Protein AF-A0A496AZM8-F1 (afdb_monomer_lite)

Radius of gyration: 19.52 Å; chains: 1; bounding box: 38×23×56 Å

pLDDT: mean 81.82, std 9.71, range [51.75, 93.69]

Structure (mmCIF, N/CA/C/O backbone):
data_AF-A0A496AZM8-F1
#
_entry.id   AF-A0A496AZM8-F1
#
loop_
_atom_site.group_PDB
_atom_site.id
_atom_site.type_symbol
_atom_site.label_atom_id
_atom_site.label_alt_id
_atom_site.label_comp_id
_atom_site.label_asym_id
_atom_site.label_entity_id
_atom_site.label_seq_id
_atom_site.pdbx_PDB_ins_code
_atom_site.Cartn_x
_atom_site.Cartn_y
_atom_site.Cartn_z
_atom_site.occupancy
_atom_site.B_iso_or_equiv
_atom_site.auth_seq_id
_atom_site.auth_comp_id
_atom_site.auth_asym_id
_atom_site.auth_atom_id
_atom_site.pdbx_PDB_model_num
ATOM 1 N N . MET A 1 1 ? 18.982 8.576 -30.353 1.00 52.25 1 MET A N 1
ATOM 2 C CA . MET A 1 1 ? 17.870 9.050 -29.496 1.00 52.25 1 MET A CA 1
ATOM 3 C C . MET A 1 1 ? 17.707 10.556 -29.619 1.00 52.25 1 MET A C 1
ATOM 5 O O . MET A 1 1 ? 18.684 11.274 -29.431 1.00 52.25 1 MET A O 1
ATOM 9 N N . SER A 1 2 ? 16.503 11.052 -29.926 1.00 62.81 2 SER A N 1
ATOM 10 C CA . SER A 1 2 ? 16.239 12.492 -29.813 1.00 62.81 2 SER A CA 1
ATOM 11 C C . SER A 1 2 ? 16.220 12.890 -28.331 1.00 62.81 2 SER A C 1
ATOM 13 O O . SER A 1 2 ? 15.797 12.107 -27.478 1.00 62.81 2 SER A O 1
ATOM 15 N N . HIS A 1 3 ? 16.668 14.104 -28.007 1.00 63.22 3 HIS A N 1
ATOM 16 C CA . HIS A 1 3 ? 16.628 14.643 -26.638 1.00 63.22 3 HIS A CA 1
ATOM 17 C C . HIS A 1 3 ? 15.225 14.554 -26.002 1.00 63.22 3 HIS A C 1
ATOM 19 O O . HIS A 1 3 ? 15.103 14.369 -24.793 1.00 63.22 3 HIS A O 1
ATOM 25 N N . ALA A 1 4 ? 14.173 14.610 -26.824 1.00 63.88 4 AL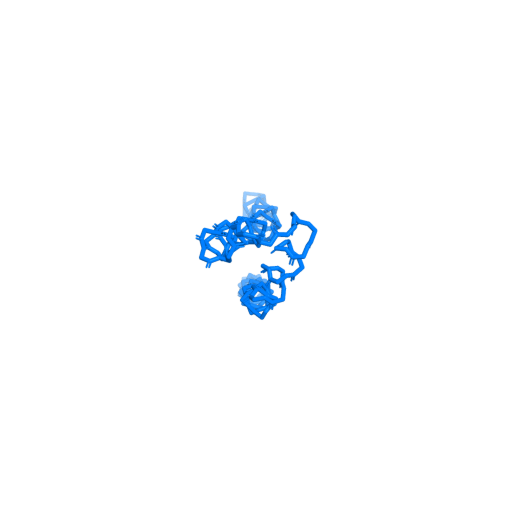A A N 1
ATOM 26 C CA . ALA A 1 4 ? 12.785 14.493 -26.391 1.00 63.88 4 ALA A CA 1
ATOM 27 C C . ALA A 1 4 ? 12.422 13.090 -25.861 1.00 63.88 4 ALA A C 1
ATOM 29 O O . ALA A 1 4 ? 11.709 12.997 -24.866 1.00 63.88 4 ALA A O 1
ATOM 30 N N . SER A 1 5 ? 12.945 12.009 -26.459 1.00 64.31 5 SER A N 1
ATOM 31 C CA . SER A 1 5 ? 12.689 10.629 -25.997 1.00 64.31 5 SER A CA 1
ATOM 32 C C . SER A 1 5 ? 13.296 10.372 -24.608 1.00 64.31 5 SER A C 1
ATOM 34 O O . SER A 1 5 ? 12.628 9.847 -23.716 1.00 64.31 5 SER A O 1
ATOM 36 N N . ASN A 1 6 ? 14.522 10.852 -24.366 1.00 68.75 6 ASN A N 1
ATOM 37 C CA . ASN A 1 6 ? 15.167 10.729 -23.053 1.00 68.75 6 ASN A CA 1
ATOM 38 C C . ASN A 1 6 ? 14.448 11.533 -21.958 1.00 68.75 6 ASN A C 1
ATOM 40 O O . ASN A 1 6 ? 14.269 11.029 -20.850 1.00 68.75 6 ASN A O 1
ATOM 44 N N . LEU A 1 7 ? 13.996 12.753 -22.265 1.00 74.12 7 LEU A N 1
ATOM 45 C CA . LEU A 1 7 ? 13.202 13.564 -21.335 1.00 74.12 7 LEU A CA 1
ATOM 46 C C . LEU A 1 7 ? 11.856 12.910 -21.000 1.00 74.12 7 LEU A C 1
ATOM 48 O O . LEU A 1 7 ? 11.460 12.885 -19.836 1.00 74.12 7 LEU A O 1
ATOM 52 N N . MET A 1 8 ? 11.175 12.342 -21.998 1.00 74.25 8 MET A N 1
ATOM 53 C CA . MET A 1 8 ? 9.900 11.648 -21.805 1.00 74.25 8 MET A CA 1
ATOM 54 C C . MET A 1 8 ? 10.051 10.417 -20.904 1.00 74.25 8 MET A C 1
ATOM 56 O O . MET A 1 8 ? 9.233 10.199 -20.015 1.00 74.25 8 MET A O 1
ATOM 60 N N . LEU A 1 9 ? 11.126 9.649 -21.073 1.00 71.12 9 LEU A N 1
ATOM 61 C CA . LEU A 1 9 ? 11.431 8.495 -20.229 1.00 71.12 9 LEU A CA 1
ATOM 62 C C . LEU A 1 9 ? 11.723 8.872 -18.769 1.00 71.12 9 LEU A C 1
ATOM 64 O O . LEU A 1 9 ? 11.204 8.226 -17.862 1.00 71.12 9 LEU A O 1
ATOM 68 N N . ILE A 1 10 ? 12.508 9.928 -18.533 1.00 75.06 10 ILE A N 1
ATOM 69 C CA . ILE A 1 10 ? 12.786 10.437 -17.177 1.00 75.06 10 ILE A CA 1
ATOM 70 C C . ILE A 1 10 ? 11.491 10.910 -16.505 1.00 75.06 10 ILE A C 1
ATOM 72 O O . ILE A 1 10 ? 11.259 10.639 -15.327 1.00 75.06 10 ILE A O 1
ATOM 76 N N . LEU A 1 11 ? 10.617 11.580 -17.261 1.00 79.56 11 LEU A N 1
ATOM 77 C CA . LEU A 1 11 ? 9.313 12.017 -16.773 1.00 79.56 11 LEU A CA 1
ATOM 78 C C . LEU A 1 11 ? 8.434 10.822 -16.372 1.00 79.56 11 LEU A C 1
ATOM 80 O O . LEU A 1 11 ? 7.817 10.848 -15.310 1.00 79.56 11 LEU A O 1
ATOM 84 N N . VAL A 1 12 ? 8.405 9.761 -17.183 1.00 76.38 12 VAL A N 1
ATOM 85 C CA . VAL A 1 12 ? 7.666 8.525 -16.877 1.00 76.38 12 VAL A CA 1
ATOM 86 C C . VAL A 1 12 ? 8.226 7.845 -15.628 1.00 76.38 12 VAL A C 1
ATOM 88 O O . VAL A 1 12 ? 7.451 7.466 -14.754 1.00 76.38 12 VAL A O 1
ATOM 91 N N . GLU A 1 13 ? 9.550 7.739 -15.489 1.00 73.00 13 GLU A N 1
ATOM 92 C CA . GLU A 1 13 ? 10.189 7.173 -14.292 1.00 73.00 13 GLU A CA 1
ATOM 93 C C . GLU A 1 13 ? 9.832 7.972 -13.023 1.00 73.00 13 GLU A C 1
ATOM 95 O O . GLU A 1 13 ? 9.479 7.378 -11.999 1.00 73.00 13 GLU A O 1
ATOM 100 N N . PHE A 1 14 ? 9.848 9.307 -13.098 1.00 76.50 14 PHE A N 1
ATOM 101 C CA . PHE A 1 14 ? 9.475 10.186 -11.988 1.00 76.50 14 PHE A CA 1
ATOM 102 C C . PHE A 1 14 ? 7.992 10.062 -11.620 1.00 76.50 14 PHE A C 1
ATOM 104 O O . PHE A 1 14 ? 7.659 9.859 -10.451 1.00 76.50 14 PHE A O 1
ATOM 111 N N . ILE A 1 15 ? 7.099 10.124 -12.613 1.00 78.50 15 ILE A N 1
ATOM 112 C CA . ILE A 1 15 ? 5.652 9.972 -12.422 1.00 78.50 15 ILE A CA 1
ATOM 113 C C . ILE A 1 15 ? 5.360 8.605 -11.800 1.00 78.50 15 ILE A C 1
ATOM 115 O O . ILE A 1 15 ? 4.711 8.538 -10.757 1.00 78.50 15 ILE A O 1
ATOM 119 N N . CYS A 1 16 ? 5.891 7.518 -12.366 1.00 75.19 16 CYS A N 1
ATOM 120 C CA . CYS A 1 16 ? 5.727 6.182 -11.801 1.00 75.19 16 CYS A CA 1
ATOM 121 C C . CYS A 1 16 ? 6.226 6.120 -10.352 1.00 75.19 16 CYS A C 1
ATOM 123 O O . CYS A 1 16 ? 5.509 5.604 -9.499 1.00 75.19 16 CYS A O 1
ATOM 125 N N . GLY A 1 17 ? 7.401 6.683 -10.052 1.00 73.00 17 GLY A N 1
ATOM 126 C CA . GLY A 1 17 ? 7.953 6.725 -8.695 1.00 73.00 17 GLY A CA 1
ATOM 127 C C . GLY A 1 17 ? 7.033 7.415 -7.683 1.00 73.00 17 GLY A C 1
ATOM 128 O O . GLY A 1 17 ? 6.780 6.866 -6.613 1.00 73.00 17 GLY A O 1
ATOM 129 N N . VAL A 1 18 ? 6.478 8.577 -8.036 1.00 79.88 18 VAL A N 1
ATOM 130 C CA . VAL A 1 18 ? 5.537 9.318 -7.179 1.00 79.88 18 VAL A CA 1
ATOM 131 C C . VAL A 1 18 ? 4.253 8.519 -6.946 1.00 79.88 18 VAL A C 1
ATOM 133 O O . VAL A 1 18 ? 3.812 8.371 -5.804 1.00 79.88 18 VAL A O 1
ATOM 136 N N . TRP A 1 19 ? 3.668 7.946 -7.999 1.00 77.44 19 TRP A N 1
ATOM 137 C CA . TRP A 1 19 ? 2.434 7.163 -7.884 1.00 77.44 19 TRP A CA 1
ATOM 138 C C . TRP A 1 19 ? 2.620 5.876 -7.079 1.00 77.44 19 TRP A C 1
ATOM 140 O O . TRP A 1 19 ? 1.739 5.506 -6.307 1.00 77.44 19 TRP A O 1
ATOM 150 N N . ILE A 1 20 ? 3.784 5.235 -7.172 1.00 75.69 20 ILE A N 1
ATOM 151 C CA . ILE A 1 20 ? 4.118 4.058 -6.359 1.00 75.69 20 ILE A CA 1
ATOM 152 C C . ILE A 1 20 ? 4.155 4.387 -4.866 1.00 75.69 20 ILE A C 1
ATOM 154 O O . ILE A 1 20 ? 3.875 3.507 -4.062 1.00 75.69 20 ILE A O 1
ATOM 158 N N . CYS A 1 21 ? 4.448 5.629 -4.481 1.00 73.25 21 CYS A N 1
ATOM 159 C CA . CYS A 1 21 ? 4.384 6.057 -3.084 1.00 73.25 21 CYS A CA 1
ATOM 160 C C . CYS A 1 21 ? 2.971 6.486 -2.666 1.00 73.25 21 CYS A C 1
ATOM 162 O O . CYS A 1 21 ? 2.549 6.189 -1.552 1.00 73.25 21 CYS A O 1
ATOM 164 N N . LEU A 1 22 ? 2.220 7.163 -3.540 1.00 83.50 22 LEU A N 1
ATOM 165 C CA . LEU A 1 22 ? 0.898 7.708 -3.204 1.00 83.50 22 LEU A CA 1
ATOM 166 C C . LEU A 1 22 ? -0.218 6.656 -3.204 1.00 83.50 22 LEU A C 1
ATOM 168 O O . LEU A 1 22 ? -1.104 6.701 -2.351 1.00 83.50 22 LEU A O 1
ATOM 172 N N . ILE A 1 23 ? -0.183 5.697 -4.130 1.00 84.44 23 ILE A N 1
ATOM 173 C CA . ILE A 1 23 ? -1.231 4.676 -4.266 1.00 84.44 23 ILE A CA 1
ATOM 174 C C . ILE A 1 23 ? -1.314 3.742 -3.040 1.00 84.44 23 ILE A C 1
ATOM 176 O O . ILE A 1 23 ? -2.425 3.558 -2.538 1.00 84.44 23 ILE A O 1
ATOM 180 N N . PRO A 1 24 ? -0.211 3.192 -2.487 1.00 81.94 24 PRO A N 1
ATOM 181 C CA . PRO A 1 24 ? -0.288 2.371 -1.281 1.00 81.94 24 PRO A CA 1
ATOM 182 C C . PRO A 1 24 ? -0.775 3.170 -0.070 1.00 81.94 24 PRO A C 1
ATOM 184 O O . PRO A 1 24 ? -1.528 2.635 0.734 1.00 81.94 24 PRO A O 1
ATOM 187 N N . ILE A 1 25 ? -0.409 4.454 0.044 1.00 86.00 25 ILE A N 1
ATOM 188 C CA . ILE A 1 25 ? -0.918 5.334 1.109 1.00 86.00 25 ILE A CA 1
ATOM 189 C C . ILE A 1 25 ? -2.437 5.510 0.973 1.00 86.00 25 ILE A C 1
ATOM 191 O O . ILE A 1 25 ? -3.163 5.407 1.961 1.00 86.00 25 ILE A O 1
ATOM 195 N N . GLY A 1 26 ? -2.933 5.728 -0.248 1.00 87.44 26 GLY A N 1
ATOM 196 C CA . GLY A 1 26 ? -4.366 5.820 -0.522 1.00 87.44 26 GLY A CA 1
ATOM 197 C C . GLY A 1 26 ? -5.119 4.538 -0.158 1.00 87.44 26 GLY A C 1
ATOM 198 O O . GLY A 1 26 ? -6.132 4.602 0.540 1.00 87.44 26 GLY A O 1
ATOM 199 N N . PHE A 1 27 ? -4.600 3.375 -0.564 1.00 87.62 27 PHE A N 1
ATOM 200 C CA . PHE A 1 27 ? -5.172 2.076 -0.193 1.00 87.62 27 PHE A CA 1
ATOM 201 C C . PHE A 1 27 ? -5.134 1.834 1.314 1.00 87.62 27 PHE A C 1
ATOM 203 O O . PHE A 1 27 ? -6.129 1.387 1.880 1.00 87.62 27 PHE A O 1
ATOM 210 N N . PHE A 1 28 ? -4.044 2.212 1.979 1.00 88.19 28 PHE A N 1
ATOM 211 C CA . PHE A 1 28 ? -3.925 2.118 3.427 1.00 88.19 28 PHE A CA 1
ATOM 212 C C . PHE A 1 28 ? -5.009 2.910 4.145 1.00 88.19 28 PHE A C 1
ATOM 214 O O . PHE A 1 28 ? -5.694 2.369 5.014 1.00 88.19 28 PHE A O 1
ATOM 221 N N . ILE A 1 29 ? -5.217 4.167 3.751 1.00 89.56 29 ILE A N 1
ATOM 222 C CA . ILE A 1 29 ? -6.282 5.004 4.309 1.00 89.56 29 ILE A CA 1
ATOM 223 C C . ILE A 1 29 ? -7.653 4.382 4.017 1.00 89.56 29 ILE A C 1
ATOM 225 O O . ILE A 1 29 ? -8.486 4.290 4.917 1.00 89.56 29 ILE A O 1
ATOM 229 N N . TYR A 1 30 ? -7.887 3.923 2.787 1.00 92.00 30 TYR A N 1
ATOM 230 C CA . TYR A 1 30 ? -9.159 3.330 2.376 1.00 92.00 30 TYR A CA 1
ATOM 231 C C . TYR A 1 30 ? -9.517 2.069 3.176 1.00 92.00 30 TYR A C 1
ATOM 233 O O . TYR A 1 30 ? -10.619 1.989 3.728 1.00 92.00 30 TYR A O 1
ATOM 241 N N . PHE A 1 31 ? -8.597 1.105 3.283 1.00 90.56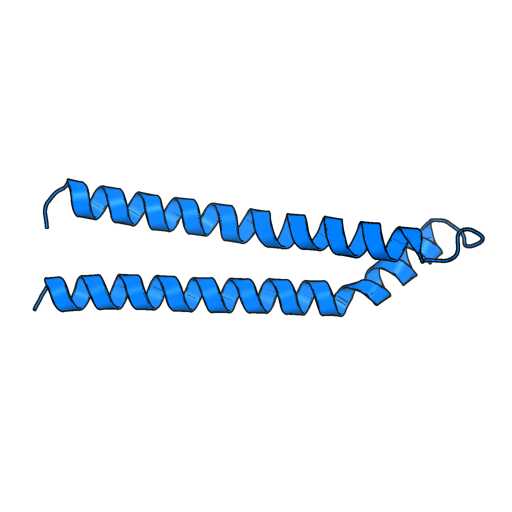 31 PHE A N 1
ATOM 242 C CA . PHE A 1 31 ? -8.833 -0.136 4.020 1.00 90.56 31 PHE A CA 1
ATOM 243 C C . PHE A 1 31 ? -9.024 0.135 5.511 1.00 90.56 31 PHE A C 1
ATOM 245 O O . PHE A 1 31 ? -9.997 -0.346 6.090 1.00 90.56 31 PHE A O 1
ATOM 252 N N . ASN A 1 32 ? -8.177 0.975 6.118 1.00 89.69 32 ASN A N 1
ATOM 253 C CA . ASN A 1 32 ? -8.293 1.310 7.539 1.00 89.69 32 ASN A CA 1
ATOM 254 C C . ASN A 1 32 ? -9.588 2.064 7.858 1.00 89.69 32 ASN A C 1
ATOM 256 O O . ASN A 1 32 ? -10.245 1.736 8.839 1.00 89.69 32 ASN A O 1
ATOM 260 N N . LEU A 1 33 ? -10.012 3.029 7.033 1.00 91.06 33 LEU A N 1
ATOM 261 C CA . LEU A 1 33 ? -11.290 3.727 7.236 1.00 91.06 33 LEU A CA 1
ATOM 262 C C . LEU A 1 33 ? -12.491 2.792 7.084 1.00 91.06 33 LEU A C 1
ATOM 264 O O . LEU A 1 33 ? -13.478 2.934 7.809 1.00 91.06 33 LEU A O 1
ATOM 268 N N . THR A 1 34 ? -12.420 1.855 6.141 1.00 92.38 34 THR A N 1
ATOM 269 C CA . THR A 1 34 ? -13.487 0.879 5.908 1.00 92.38 34 THR A CA 1
ATOM 270 C C . THR A 1 34 ? -13.594 -0.084 7.084 1.00 92.38 34 THR A C 1
ATOM 272 O O . THR A 1 34 ? -14.674 -0.214 7.657 1.00 92.38 34 THR A O 1
ATOM 275 N N . ALA A 1 35 ? -12.474 -0.672 7.509 1.00 89.94 35 ALA A N 1
ATOM 276 C CA . ALA A 1 35 ? -12.433 -1.557 8.665 1.00 89.94 35 ALA A CA 1
ATOM 277 C C . ALA A 1 35 ? -12.838 -0.824 9.950 1.00 89.94 35 ALA A C 1
ATOM 279 O O . ALA A 1 35 ? -13.667 -1.329 10.699 1.00 89.94 35 ALA A O 1
ATOM 280 N 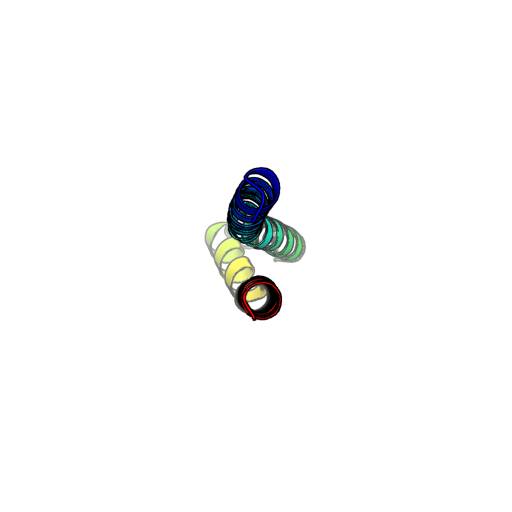N . TRP A 1 36 ? -12.378 0.414 10.156 1.00 91.38 36 TRP A N 1
ATOM 281 C CA . TRP A 1 36 ? -12.733 1.223 11.325 1.00 91.38 36 TRP A CA 1
ATOM 282 C C . TRP A 1 36 ? -14.245 1.389 11.501 1.00 91.38 36 TRP A C 1
ATOM 284 O O . TRP A 1 36 ? -14.747 1.344 12.625 1.00 91.38 36 TRP A O 1
ATOM 294 N N . ARG A 1 37 ? -14.987 1.571 10.400 1.00 89.69 37 ARG A N 1
ATOM 295 C CA . ARG A 1 37 ? -16.456 1.692 10.427 1.00 89.69 37 ARG A CA 1
ATOM 296 C C . ARG A 1 37 ? -17.145 0.408 10.876 1.00 89.69 37 ARG A C 1
ATOM 298 O O . ARG A 1 37 ? -18.233 0.490 11.434 1.00 89.69 37 ARG A O 1
ATOM 305 N N . THR A 1 38 ? -16.529 -0.741 10.625 1.00 89.62 38 THR A N 1
ATOM 306 C CA . THR A 1 38 ? -17.056 -2.057 11.002 1.00 89.62 38 THR A CA 1
ATOM 307 C C . THR A 1 38 ? -16.529 -2.560 12.346 1.00 89.62 38 THR A C 1
ATOM 309 O O . THR A 1 38 ? -17.150 -3.438 12.936 1.00 89.62 38 THR A O 1
ATOM 312 N N . THR A 1 39 ? -15.419 -2.012 12.852 1.00 87.81 39 THR A N 1
ATOM 313 C CA . THR A 1 39 ? -14.871 -2.364 14.169 1.00 87.81 39 THR A CA 1
ATOM 314 C C . THR A 1 39 ? -15.778 -1.838 15.279 1.00 87.81 39 THR A C 1
ATOM 316 O O . THR A 1 39 ? -16.210 -0.682 15.236 1.00 87.81 39 THR A O 1
ATOM 319 N N . ASP A 1 40 ? -16.022 -2.674 16.289 1.00 87.38 40 ASP A N 1
ATOM 320 C CA . ASP A 1 40 ? -16.888 -2.381 17.431 1.00 87.38 40 ASP A CA 1
ATOM 321 C C . ASP A 1 40 ? -16.550 -1.028 18.087 1.00 87.38 40 ASP A C 1
ATOM 323 O O . ASP A 1 40 ? -15.418 -0.760 18.499 1.00 87.38 40 ASP A O 1
ATOM 327 N N . SER A 1 41 ? -17.554 -0.152 18.166 1.00 89.69 41 SER A N 1
ATOM 328 C CA . SER A 1 41 ? -17.431 1.190 18.734 1.00 89.69 41 SER A CA 1
ATOM 329 C C . SER A 1 41 ? -17.468 1.227 20.260 1.00 89.69 41 SER A C 1
ATOM 331 O O . SER A 1 41 ? -17.224 2.289 20.829 1.00 89.69 41 SER A O 1
ATOM 333 N N . THR A 1 42 ? -17.803 0.115 20.917 1.00 92.00 42 THR A N 1
ATOM 334 C CA . THR A 1 42 ? -17.815 0.010 22.385 1.00 92.00 42 THR A CA 1
ATOM 335 C C . THR A 1 42 ? -16.418 -0.204 22.969 1.00 92.00 42 THR A C 1
ATOM 337 O O . THR A 1 42 ? -16.198 0.040 24.156 1.00 92.00 42 THR A O 1
ATOM 340 N N . LEU A 1 43 ? -15.458 -0.612 22.133 1.00 90.25 43 LEU A N 1
ATOM 341 C CA . LEU A 1 43 ? -14.074 -0.820 22.534 1.00 90.25 43 LEU A CA 1
ATOM 342 C C . LEU A 1 43 ? -13.347 0.504 22.821 1.00 90.25 43 LEU A C 1
ATOM 344 O O . LEU A 1 43 ? -13.587 1.513 22.147 1.00 90.25 43 LEU A O 1
ATOM 348 N N . PRO A 1 44 ? -12.379 0.503 23.758 1.00 93.69 44 PRO A N 1
ATOM 349 C CA . PRO A 1 44 ? -11.439 1.605 23.913 1.00 93.69 44 PRO A CA 1
ATOM 350 C C . PRO A 1 44 ? -10.735 1.921 22.588 1.00 93.69 44 PRO A C 1
ATOM 352 O O . PRO A 1 44 ? -10.386 1.019 21.828 1.00 93.69 44 PRO A O 1
ATOM 355 N N . ILE A 1 45 ? -10.467 3.205 22.332 1.00 90.31 45 ILE A N 1
ATOM 356 C CA . ILE A 1 45 ? -9.913 3.692 21.052 1.00 90.31 45 ILE A CA 1
ATOM 357 C C . ILE A 1 45 ? -8.640 2.934 20.641 1.00 90.31 45 ILE A C 1
ATOM 359 O O . ILE A 1 45 ? -8.490 2.589 19.473 1.00 90.31 45 ILE A O 1
ATOM 363 N N . ILE A 1 46 ? -7.742 2.652 21.591 1.00 91.12 46 ILE A N 1
ATOM 364 C CA . ILE A 1 46 ? -6.475 1.949 21.325 1.00 91.12 46 ILE A CA 1
ATOM 365 C C . ILE A 1 46 ? -6.729 0.504 20.877 1.00 91.12 46 ILE A C 1
ATOM 367 O O . ILE A 1 46 ? -6.144 0.056 19.895 1.00 91.12 46 ILE A O 1
ATOM 371 N N . GLU A 1 47 ? -7.638 -0.201 21.548 1.00 90.81 47 GLU A N 1
ATOM 372 C CA . GLU A 1 47 ? -7.996 -1.584 21.214 1.00 90.81 47 GLU A CA 1
ATOM 373 C C . GLU A 1 47 ? -8.676 -1.650 19.841 1.00 90.81 47 GLU A C 1
ATOM 375 O O . GLU A 1 47 ? -8.339 -2.481 18.998 1.00 90.81 47 GLU A O 1
ATOM 380 N N . ARG A 1 48 ? -9.576 -0.696 19.571 1.00 89.44 48 ARG A N 1
ATOM 381 C CA . ARG A 1 48 ? -10.248 -0.553 18.278 1.00 89.44 48 ARG A CA 1
ATOM 382 C C . ARG A 1 48 ? -9.256 -0.278 17.146 1.00 89.44 48 ARG A C 1
ATOM 384 O O . ARG A 1 48 ? -9.401 -0.837 16.058 1.00 89.44 48 ARG A O 1
ATOM 391 N N . LEU A 1 49 ? -8.241 0.558 17.384 1.00 88.88 49 LEU A N 1
ATOM 392 C CA . LEU A 1 49 ? -7.167 0.813 16.417 1.00 88.88 49 LEU A CA 1
ATOM 393 C C . LEU A 1 49 ? -6.364 -0.457 16.154 1.00 88.88 49 LEU A C 1
ATOM 395 O O . LEU A 1 49 ? -6.155 -0.809 14.997 1.00 88.88 49 LEU A O 1
ATOM 399 N N . ASN A 1 50 ? -5.974 -1.171 17.210 1.00 92.12 50 ASN A N 1
ATOM 400 C CA . ASN A 1 50 ? -5.218 -2.412 17.090 1.00 92.12 50 ASN A CA 1
ATOM 401 C C . ASN A 1 50 ? -5.972 -3.460 16.256 1.00 92.12 50 ASN A C 1
ATOM 403 O O . ASN A 1 50 ? -5.430 -4.003 15.294 1.00 92.12 50 ASN A O 1
ATOM 407 N N . GLN A 1 51 ? -7.256 -3.678 16.549 1.00 90.31 51 GLN A N 1
ATOM 408 C CA . GLN A 1 51 ? -8.098 -4.595 15.776 1.00 90.31 51 GLN A CA 1
ATOM 409 C C . GLN A 1 51 ? -8.250 -4.160 1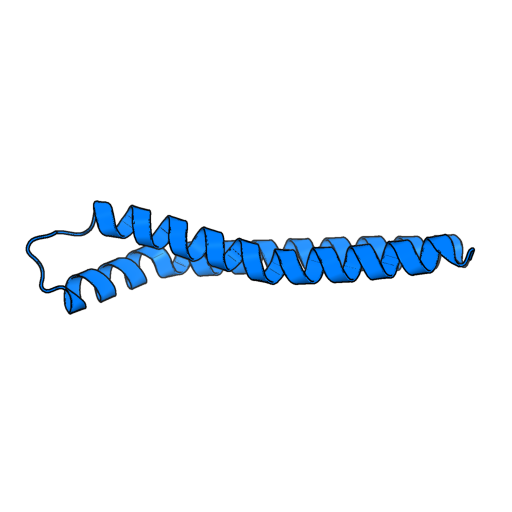4.315 1.00 90.31 51 GLN A C 1
ATOM 411 O O . GLN A 1 51 ? -8.184 -4.995 13.417 1.00 90.31 51 GLN A O 1
ATOM 416 N N . THR A 1 52 ? -8.392 -2.858 14.063 1.00 90.75 52 THR A N 1
ATOM 417 C CA . THR A 1 52 ? -8.496 -2.307 12.702 1.00 90.75 52 THR A CA 1
ATOM 418 C C . THR A 1 52 ? -7.201 -2.513 11.907 1.00 90.75 52 THR A C 1
ATOM 420 O O . THR A 1 52 ? -7.248 -2.898 10.737 1.00 90.75 52 THR A O 1
ATOM 423 N N . PHE A 1 53 ? -6.037 -2.325 12.536 1.00 88.31 53 PHE A N 1
ATOM 424 C CA . PHE A 1 53 ? -4.746 -2.592 11.902 1.00 88.31 53 PHE A CA 1
ATOM 425 C C . PHE A 1 53 ? -4.549 -4.076 11.607 1.00 88.31 53 PHE A C 1
ATOM 427 O O . PHE A 1 53 ? -4.151 -4.425 10.499 1.00 88.31 53 PHE A O 1
ATOM 434 N N . HIS A 1 54 ? -4.871 -4.954 12.558 1.00 89.31 54 HIS A N 1
ATOM 435 C CA . HIS A 1 54 ? -4.798 -6.398 12.341 1.00 89.31 54 HIS A CA 1
ATOM 436 C C . HIS A 1 54 ? -5.730 -6.863 11.219 1.00 89.31 54 HIS A C 1
ATOM 438 O O . HIS A 1 54 ? -5.321 -7.667 10.384 1.00 89.31 54 HIS A O 1
ATOM 444 N N . ALA A 1 55 ? -6.948 -6.323 11.170 1.00 89.94 55 ALA A N 1
ATOM 445 C CA . ALA A 1 55 ? -7.944 -6.665 10.161 1.00 89.94 55 ALA A CA 1
ATOM 446 C C . ALA A 1 55 ? -7.575 -6.199 8.747 1.00 89.94 55 ALA A C 1
ATOM 448 O O . ALA A 1 55 ? -8.079 -6.775 7.797 1.00 89.94 55 ALA A O 1
ATOM 449 N N . THR A 1 56 ? -6.729 -5.173 8.606 1.00 91.44 56 THR A N 1
ATOM 450 C CA . THR A 1 56 ? -6.339 -4.606 7.300 1.00 91.44 56 THR A CA 1
ATOM 451 C C . THR A 1 56 ? -4.894 -4.909 6.910 1.00 91.44 56 THR A C 1
ATOM 453 O O . THR A 1 56 ? -4.403 -4.445 5.876 1.00 91.44 56 THR A O 1
ATOM 456 N N . PHE A 1 57 ? -4.160 -5.639 7.754 1.00 88.94 57 PHE A N 1
ATOM 457 C CA . PHE A 1 57 ? -2.730 -5.872 7.573 1.00 88.94 57 PHE A CA 1
ATOM 458 C C . PHE A 1 57 ? -2.440 -6.570 6.240 1.00 88.94 57 PHE A C 1
ATOM 460 O O . PHE A 1 57 ? -1.585 -6.120 5.476 1.00 88.94 57 PHE A O 1
ATOM 467 N N . TRP A 1 58 ? -3.180 -7.632 5.924 1.00 88.56 58 TRP A N 1
ATOM 468 C CA . TRP A 1 58 ? -2.946 -8.418 4.716 1.00 88.56 58 TRP A CA 1
ATOM 469 C C . TRP A 1 58 ? -3.331 -7.670 3.443 1.00 88.56 58 TRP A C 1
ATOM 471 O O . TRP A 1 58 ? -2.587 -7.729 2.467 1.00 88.56 58 TRP A O 1
ATOM 481 N N . GLU A 1 59 ? -4.423 -6.913 3.455 1.00 88.38 59 GLU A N 1
ATOM 482 C CA . GLU A 1 59 ? -4.857 -6.071 2.339 1.00 88.38 59 GLU A CA 1
ATOM 483 C C . GLU A 1 59 ? -3.785 -5.038 1.989 1.00 88.38 59 GLU A C 1
ATOM 485 O O . GLU A 1 59 ? -3.457 -4.844 0.817 1.00 88.38 59 GLU A O 1
ATOM 490 N N . ASN A 1 60 ? -3.177 -4.428 3.008 1.00 85.50 60 ASN A N 1
ATOM 491 C CA . ASN A 1 60 ? -2.086 -3.474 2.835 1.00 85.50 60 ASN A CA 1
ATOM 492 C C . ASN A 1 60 ? -0.821 -4.128 2.262 1.00 85.50 60 ASN A C 1
ATOM 494 O O . ASN A 1 60 ? -0.203 -3.577 1.348 1.00 85.50 60 ASN A O 1
ATOM 498 N N . ILE A 1 61 ? -0.454 -5.318 2.750 1.00 88.25 61 ILE A N 1
ATOM 499 C CA . ILE A 1 61 ? 0.692 -6.080 2.230 1.00 88.25 61 ILE A CA 1
ATOM 500 C C . ILE A 1 61 ? 0.461 -6.505 0.774 1.00 88.25 61 ILE A C 1
ATOM 502 O O . ILE A 1 61 ? 1.353 -6.342 -0.060 1.00 88.25 61 ILE A O 1
ATOM 506 N N . VAL A 1 62 ? -0.732 -7.001 0.440 1.00 88.19 62 VAL A N 1
ATOM 507 C CA . VAL A 1 62 ? -1.087 -7.418 -0.924 1.00 88.19 62 VAL A CA 1
ATOM 508 C C . VAL A 1 62 ? -1.093 -6.225 -1.878 1.00 88.19 62 VAL A C 1
ATOM 510 O O . VAL A 1 62 ? -0.512 -6.313 -2.961 1.00 88.19 62 VAL A O 1
ATOM 513 N N . ALA A 1 63 ? -1.684 -5.095 -1.480 1.00 85.81 63 ALA A N 1
ATOM 514 C CA . ALA A 1 63 ? -1.685 -3.876 -2.287 1.00 85.81 63 ALA A CA 1
ATOM 515 C C . ALA A 1 63 ? -0.257 -3.376 -2.560 1.00 85.81 63 ALA A C 1
ATOM 517 O O . ALA A 1 63 ? 0.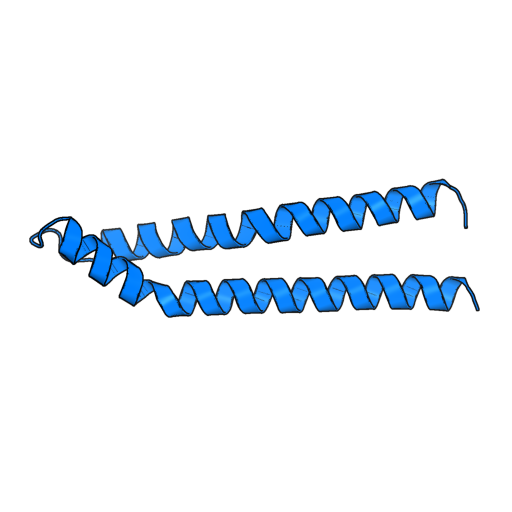080 -3.044 -3.698 1.00 85.81 63 ALA A O 1
ATOM 518 N N . LEU A 1 64 ? 0.609 -3.384 -1.542 1.00 85.19 64 LEU A N 1
ATOM 519 C CA . LEU A 1 64 ? 2.014 -3.014 -1.695 1.00 85.19 64 LEU A CA 1
ATOM 520 C C . LEU A 1 64 ? 2.758 -3.971 -2.640 1.00 85.19 64 LEU A C 1
ATOM 522 O O . LEU A 1 64 ? 3.475 -3.519 -3.535 1.00 85.19 64 LEU A O 1
ATOM 526 N N . ALA A 1 65 ? 2.568 -5.283 -2.482 1.00 87.62 65 ALA A N 1
ATOM 527 C CA . ALA A 1 65 ? 3.195 -6.291 -3.333 1.00 87.62 65 ALA A CA 1
ATOM 528 C C . ALA A 1 65 ? 2.774 -6.148 -4.805 1.00 87.62 65 ALA A C 1
ATOM 530 O O . ALA A 1 65 ? 3.624 -6.191 -5.698 1.00 87.62 65 ALA A O 1
ATOM 531 N N . LEU A 1 66 ? 1.483 -5.908 -5.062 1.00 87.25 66 LEU A N 1
ATOM 532 C CA . LEU A 1 66 ? 0.953 -5.678 -6.406 1.00 87.25 66 LEU A CA 1
ATOM 533 C C . LEU A 1 66 ? 1.604 -4.450 -7.059 1.00 87.25 66 LEU A C 1
ATOM 535 O O . LEU A 1 66 ? 2.021 -4.507 -8.215 1.00 87.25 66 LEU A O 1
ATOM 539 N N . LEU A 1 67 ? 1.752 -3.352 -6.314 1.00 84.00 67 LEU A N 1
ATOM 540 C CA . LEU A 1 67 ? 2.365 -2.121 -6.822 1.00 84.00 67 LEU A CA 1
ATOM 541 C C . LEU A 1 67 ? 3.849 -2.298 -7.148 1.00 84.00 67 LEU A C 1
ATOM 543 O O . LEU A 1 67 ? 4.314 -1.804 -8.177 1.00 84.00 67 LEU A O 1
ATOM 547 N N . ILE A 1 68 ? 4.588 -3.041 -6.321 1.00 84.12 68 ILE A N 1
ATOM 548 C CA . ILE A 1 68 ? 5.990 -3.386 -6.597 1.00 84.12 68 ILE A CA 1
ATOM 549 C C . ILE A 1 68 ? 6.093 -4.257 -7.857 1.00 84.12 68 ILE A C 1
ATOM 551 O O . ILE A 1 68 ? 6.963 -4.018 -8.697 1.00 84.12 68 ILE A O 1
ATOM 555 N N . ALA A 1 69 ? 5.200 -5.234 -8.027 1.00 85.44 69 ALA A N 1
ATOM 556 C CA . ALA A 1 69 ? 5.173 -6.078 -9.219 1.00 85.44 69 ALA A CA 1
ATOM 557 C C . ALA A 1 69 ? 4.903 -5.255 -10.491 1.00 85.44 69 ALA A C 1
ATOM 559 O O . ALA A 1 69 ? 5.651 -5.367 -11.465 1.00 85.44 69 ALA A O 1
ATOM 560 N N . VAL A 1 70 ? 3.902 -4.367 -10.458 1.00 83.69 70 VAL A N 1
ATOM 561 C CA . VAL A 1 70 ? 3.580 -3.458 -11.572 1.00 83.69 70 VAL A CA 1
ATOM 562 C C . VAL A 1 70 ? 4.759 -2.535 -11.886 1.00 83.69 70 VAL A C 1
ATOM 564 O O . VAL A 1 70 ? 5.124 -2.387 -13.053 1.00 83.69 70 VAL A O 1
ATOM 567 N N . ARG A 1 71 ? 5.412 -1.963 -10.866 1.00 81.00 71 ARG A N 1
ATOM 568 C CA . ARG A 1 71 ? 6.625 -1.150 -11.044 1.00 81.00 71 ARG A CA 1
ATOM 569 C C . ARG A 1 71 ? 7.710 -1.918 -11.788 1.00 81.00 71 ARG A C 1
ATOM 571 O O . ARG A 1 71 ? 8.275 -1.402 -12.749 1.00 81.00 71 ARG A O 1
ATOM 578 N N . ASN A 1 72 ? 8.028 -3.121 -11.319 1.00 84.19 72 ASN A N 1
ATOM 579 C CA . ASN A 1 72 ? 9.108 -3.922 -11.885 1.00 84.19 72 ASN A CA 1
ATOM 580 C C . ASN A 1 72 ? 8.796 -4.328 -13.329 1.00 84.19 72 ASN A C 1
ATOM 582 O O . ASN A 1 72 ? 9.684 -4.276 -14.180 1.00 84.19 72 ASN A O 1
ATOM 586 N N . PHE A 1 73 ? 7.535 -4.652 -13.624 1.00 85.12 73 PHE A N 1
ATOM 587 C CA . PHE A 1 73 ? 7.079 -4.920 -14.984 1.00 85.12 73 PHE A CA 1
ATOM 588 C C . PHE A 1 73 ? 7.244 -3.696 -15.897 1.00 85.12 73 PHE A C 1
ATOM 590 O O . PHE A 1 73 ? 7.860 -3.804 -16.956 1.00 85.12 73 PHE A O 1
ATOM 597 N N . MET A 1 74 ? 6.782 -2.518 -15.463 1.00 80.44 74 MET A N 1
ATOM 598 C CA . MET A 1 74 ? 6.921 -1.267 -16.221 1.00 80.44 74 MET A CA 1
ATOM 599 C C . MET A 1 74 ? 8.386 -0.903 -16.469 1.00 80.44 74 MET A C 1
ATOM 601 O O . MET A 1 74 ? 8.757 -0.567 -17.592 1.00 80.44 74 MET A O 1
ATOM 605 N N . TYR A 1 75 ? 9.238 -1.017 -15.446 1.00 78.56 75 TYR A N 1
ATOM 606 C CA . TYR A 1 75 ? 10.674 -0.777 -15.587 1.00 78.56 75 TYR A CA 1
ATOM 607 C C . TYR A 1 75 ? 11.312 -1.747 -16.588 1.00 78.56 75 TYR A C 1
ATOM 609 O O . TYR A 1 75 ? 12.107 -1.333 -17.433 1.00 78.56 75 TYR A O 1
ATOM 617 N N . SER A 1 76 ? 10.941 -3.030 -16.539 1.00 82.69 76 SER A N 1
ATOM 618 C CA . SER A 1 76 ? 11.444 -4.021 -17.493 1.00 82.69 76 SER A CA 1
ATOM 619 C C . SER A 1 76 ? 10.975 -3.736 -18.918 1.00 82.69 76 SER A C 1
ATOM 621 O O . SER A 1 76 ? 11.770 -3.869 -19.844 1.00 82.69 76 SER A O 1
ATOM 623 N N . ALA A 1 77 ? 9.719 -3.327 -19.109 1.00 81.00 77 ALA A N 1
ATOM 624 C CA . ALA A 1 77 ? 9.183 -2.971 -20.421 1.00 81.00 77 ALA A CA 1
ATOM 625 C C . ALA A 1 77 ? 9.897 -1.742 -21.007 1.00 81.00 77 ALA A C 1
ATOM 627 O O . ALA A 1 77 ? 10.293 -1.742 -22.172 1.00 81.00 77 ALA A O 1
ATOM 628 N N . VAL A 1 78 ? 10.138 -0.725 -20.175 1.00 78.75 78 VAL A N 1
ATOM 629 C CA . VAL A 1 78 ? 10.920 0.463 -20.541 1.00 78.75 78 VAL A CA 1
ATOM 630 C C . VAL A 1 78 ? 12.352 0.087 -20.920 1.00 78.75 78 VAL A C 1
ATOM 632 O O . VAL A 1 78 ? 12.865 0.539 -21.945 1.00 78.75 78 VAL A O 1
ATOM 635 N N . LYS A 1 79 ? 13.005 -0.760 -20.118 1.00 79.38 79 LYS A N 1
ATOM 636 C CA . LYS A 1 79 ? 14.364 -1.230 -20.400 1.00 79.38 79 LYS A CA 1
ATOM 637 C C . LYS A 1 79 ? 14.428 -2.021 -21.706 1.00 79.38 79 LYS A C 1
ATOM 639 O O . LYS A 1 79 ? 15.346 -1.793 -22.485 1.00 79.38 79 LYS A O 1
ATOM 644 N N . TYR A 1 80 ? 13.468 -2.915 -21.941 1.00 81.06 80 TYR A N 1
ATOM 645 C CA . TYR A 1 80 ? 13.380 -3.691 -23.176 1.00 81.06 80 TYR A CA 1
ATOM 646 C C . TYR A 1 80 ? 13.234 -2.773 -24.394 1.00 81.06 80 TYR A C 1
ATOM 648 O O . TYR A 1 80 ? 14.032 -2.873 -25.316 1.00 81.06 80 TYR A O 1
ATOM 656 N N . SER A 1 81 ? 12.317 -1.801 -24.342 1.00 76.00 81 SER A N 1
ATOM 657 C CA . SER A 1 81 ? 12.142 -0.798 -25.402 1.00 76.00 81 SER A CA 1
ATOM 658 C C . SER A 1 81 ? 13.442 -0.042 -25.723 1.00 76.00 81 SER A C 1
ATOM 660 O O . SER A 1 81 ? 13.834 0.053 -26.884 1.00 76.00 81 SER A O 1
ATOM 662 N N . ARG A 1 82 ? 14.187 0.398 -24.695 1.00 70.88 82 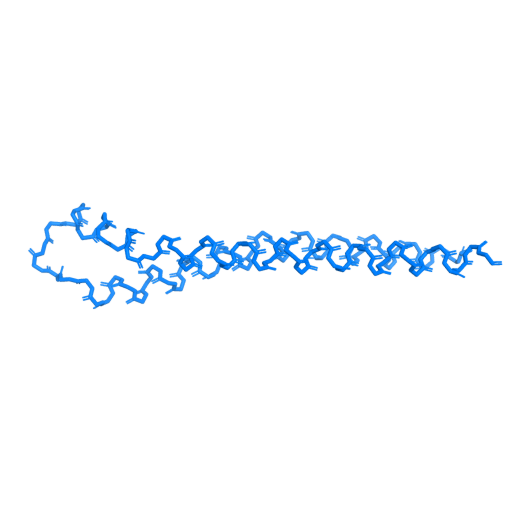ARG A N 1
ATOM 663 C CA . ARG A 1 82 ? 15.502 1.043 -24.881 1.00 70.88 82 ARG A CA 1
ATOM 664 C C . ARG A 1 82 ? 16.539 0.132 -25.548 1.00 70.88 82 ARG A C 1
ATOM 666 O O . ARG A 1 82 ? 17.403 0.639 -26.252 1.00 70.88 82 ARG A O 1
ATOM 673 N N . GLN A 1 83 ? 16.498 -1.176 -25.289 1.00 75.25 83 GLN A N 1
ATOM 674 C CA . GLN A 1 83 ? 17.419 -2.137 -25.903 1.00 75.25 83 GLN A CA 1
ATOM 675 C C . GLN A 1 83 ? 17.062 -2.380 -27.370 1.00 75.25 83 GLN A C 1
ATOM 677 O O . GLN A 1 83 ? 17.947 -2.333 -28.212 1.00 75.25 83 GLN A O 1
ATOM 682 N N . THR A 1 84 ? 15.776 -2.540 -27.691 1.00 72.00 84 THR A N 1
ATOM 683 C CA . THR A 1 84 ? 15.319 -2.758 -29.073 1.00 72.00 84 THR A CA 1
ATOM 684 C C . THR A 1 84 ? 15.492 -1.528 -29.971 1.00 72.00 84 THR A C 1
ATOM 686 O O . THR A 1 84 ? 15.621 -1.684 -31.173 1.00 72.00 84 THR A O 1
ATOM 689 N N . GLU A 1 85 ? 15.506 -0.306 -29.422 1.00 58.69 85 GLU A N 1
ATOM 690 C CA . GLU A 1 85 ? 15.859 0.913 -30.180 1.00 58.69 85 GLU A CA 1
ATOM 691 C C . GLU A 1 85 ? 17.375 1.097 -30.397 1.00 58.69 85 GLU A C 1
ATOM 693 O O . GLU A 1 85 ? 17.780 1.956 -31.183 1.00 58.69 85 GLU A O 1
ATOM 698 N N . SER A 1 86 ? 18.212 0.373 -29.646 1.00 53.62 86 SER A N 1
ATOM 699 C CA . SER A 1 86 ? 19.675 0.467 -29.717 1.00 53.62 86 SER A CA 1
ATOM 700 C C . SER A 1 86 ? 20.307 -0.560 -30.662 1.00 53.62 86 SER A C 1
ATOM 702 O O . SER A 1 86 ? 21.459 -0.351 -31.048 1.00 53.62 86 SER A O 1
ATOM 704 N N . ASP A 1 87 ? 19.591 -1.642 -30.967 1.00 51.75 87 ASP A N 1
ATOM 705 C CA . ASP A 1 87 ? 19.952 -2.668 -31.956 1.00 51.75 87 ASP A CA 1
ATOM 706 C C . ASP A 1 87 ? 19.440 -2.281 -33.355 1.00 51.75 87 ASP A C 1
ATOM 708 O O . ASP A 1 87 ? 20.164 -2.550 -34.343 1.00 51.75 87 ASP A O 1
#

Sequence (87 aa):
MSHASNLMLILVEFICGVWICLIPIGFFIYFNLTAWRTTDSTLPIIERLNQTFHATFWENIVALALLIAVRNFMYSAVKYSRQTESD

Foldseek 3Di:
DPPVVVVVLVVVLVVLVVCLVVVLVVQVCVQLVVLLVVQDPVDDPVVSSVVSCVNCVVVSVVSNVVSVVVSVVVVVVSVVVVVVVVD

Secondary structure (DSSP, 8-state):
--HHHHHHHHHHHHHHHHHHHHHHHHHHHHHHHHHHHHS-TTS-HHHHHHHHHHHHHHHHHHHHHHHHHHHHHHHHHHHHHHHHTT-